Protein AF-A0A7W1NFM3-F1 (afdb_monomer)

Sequence (147 aa):
MRLAPFSLPMSLPMILLLSSSLIAVEDPLALMPAIPRPQAAAAADPGAMDEIAPGIAIVPGKAVILNGKTRFDQGPADGLEVIACLDGGKLHESFMVLDTRNAAMINFACLSVLAVKEGQPTPRETSGIPARGVPLRVVVQWRSGDT

Radius of gyration: 30.05 Å; Cα contacts (8 Å, |Δi|>4): 155; chains: 1; bounding box: 83×77×41 Å

Secondary structure (DSSP, 8-state):
-PPPPPP--------------------TTTTSPPPPPPPPPPPPP--S-EEEETTEEEETTTEEEE-EEE--SS--TT---EEEE-TTS-TTSEEEEES---HHHHHHHHHHHHTPPPPPPPTT---SSSPP-PPP-----------

Solvent-accessible surface area (backbone atoms only — not comparable to full-atom values): 10028 Å² total; per-residue (Å²): 136,90,83,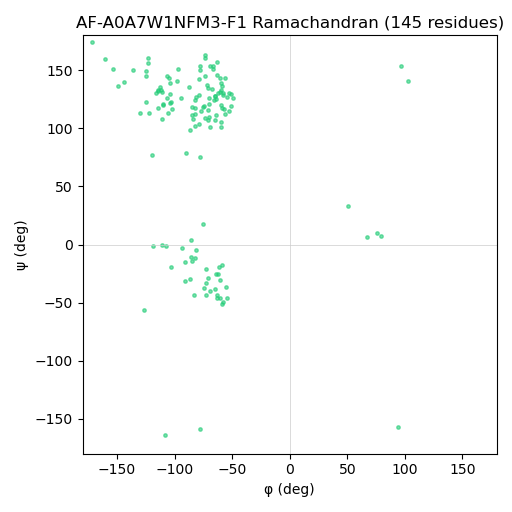78,86,87,85,79,87,86,81,78,84,83,82,82,82,79,82,74,78,77,74,80,74,74,58,70,73,76,73,49,77,83,74,79,76,85,77,87,68,80,41,73,84,82,68,78,70,48,76,80,47,77,45,35,31,36,21,87,72,73,41,71,46,74,41,60,44,79,66,67,97,70,80,58,96,89,55,81,81,32,72,64,29,43,51,92,49,65,69,92,49,24,44,22,38,28,66,32,71,58,59,68,58,54,50,51,46,48,35,67,29,69,72,48,77,85,66,67,56,45,92,88,45,84,66,63,88,75,52,52,52,75,89,75,92,78,86,86,70,61,74,84,80,85,125

Mean predicted aligned error: 14.08 Å

pLDDT: mean 73.48, std 15.64, range [37.06, 96.06]

Structure (mmCIF, N/CA/C/O backbone):
data_AF-A0A7W1NFM3-F1
#
_entry.id   AF-A0A7W1NFM3-F1
#
loop_
_atom_site.group_PDB
_atom_site.id
_atom_site.type_symbol
_atom_site.label_atom_id
_atom_site.label_alt_id
_atom_site.label_comp_id
_atom_site.label_asym_id
_atom_site.label_entity_id
_atom_site.label_seq_id
_atom_site.pdbx_PDB_ins_code
_atom_site.Cartn_x
_atom_site.Cartn_y
_atom_site.Cartn_z
_atom_site.occupancy
_atom_site.B_iso_or_equiv
_atom_site.auth_seq_id
_atom_site.auth_comp_id
_atom_site.auth_asym_id
_atom_site.auth_atom_id
_atom_site.pdbx_PDB_model_num
ATOM 1 N N . MET A 1 1 ? 67.063 62.532 -15.269 1.00 44.62 1 MET A N 1
ATOM 2 C CA . MET A 1 1 ? 66.128 63.535 -14.711 1.00 44.62 1 MET A CA 1
ATOM 3 C C . MET A 1 1 ? 65.313 62.831 -13.630 1.00 44.62 1 MET A C 1
ATOM 5 O O . MET A 1 1 ? 64.785 61.764 -13.908 1.00 44.62 1 MET A O 1
ATOM 9 N N . ARG A 1 2 ? 65.377 63.313 -12.380 1.00 45.16 2 ARG A N 1
ATOM 10 C CA . ARG A 1 2 ? 64.858 62.642 -11.168 1.00 45.16 2 ARG A CA 1
ATOM 11 C C . ARG A 1 2 ? 63.323 62.644 -11.142 1.00 45.16 2 ARG A C 1
ATOM 13 O O . ARG A 1 2 ? 62.737 63.701 -11.340 1.00 45.16 2 ARG A O 1
ATOM 20 N N . LEU A 1 3 ? 62.703 61.511 -10.808 1.00 46.06 3 LEU A N 1
ATOM 21 C CA . LEU A 1 3 ? 61.317 61.457 -10.331 1.00 46.06 3 LEU A CA 1
ATOM 22 C C . LEU A 1 3 ? 61.340 61.251 -8.812 1.00 46.06 3 LEU A C 1
ATOM 24 O O . LEU A 1 3 ? 61.973 60.321 -8.316 1.00 46.06 3 LEU A O 1
ATOM 28 N N . ALA A 1 4 ? 60.715 62.179 -8.090 1.00 51.00 4 ALA A N 1
ATOM 29 C CA . ALA A 1 4 ? 60.510 62.125 -6.646 1.00 51.00 4 ALA A CA 1
ATOM 30 C C . ALA A 1 4 ? 59.347 61.172 -6.295 1.00 51.00 4 ALA A C 1
ATOM 32 O O . ALA A 1 4 ? 58.441 61.008 -7.116 1.00 51.00 4 ALA A O 1
ATOM 33 N N . PRO A 1 5 ? 59.329 60.563 -5.095 1.00 58.75 5 PRO A N 1
ATOM 34 C CA . PRO A 1 5 ? 58.235 59.698 -4.675 1.00 58.75 5 PRO A CA 1
ATOM 35 C C . PRO A 1 5 ? 57.031 60.525 -4.205 1.00 58.75 5 PRO A C 1
ATOM 37 O O . PRO A 1 5 ? 57.152 61.403 -3.351 1.00 58.75 5 PRO A O 1
ATOM 40 N N . PHE A 1 6 ? 55.859 60.217 -4.759 1.00 55.22 6 PHE A N 1
ATOM 41 C CA . PHE A 1 6 ? 54.566 60.700 -4.282 1.00 55.22 6 PHE A CA 1
ATOM 42 C C . PHE A 1 6 ? 54.118 59.807 -3.115 1.00 55.22 6 PHE A C 1
ATOM 44 O O . PHE A 1 6 ? 53.936 58.604 -3.284 1.00 55.22 6 PHE A O 1
ATOM 51 N N . SER A 1 7 ? 53.968 60.395 -1.930 1.00 51.72 7 SER A N 1
ATOM 52 C CA . SER A 1 7 ? 53.370 59.770 -0.748 1.00 51.72 7 SER A CA 1
ATOM 53 C C . SER A 1 7 ? 51.961 60.333 -0.584 1.00 51.72 7 SER A C 1
ATOM 55 O O . SER A 1 7 ? 51.800 61.548 -0.480 1.00 51.72 7 SER A O 1
ATOM 57 N N . LEU A 1 8 ? 50.945 59.467 -0.585 1.00 58.62 8 LEU A N 1
ATOM 58 C CA . LEU A 1 8 ? 49.584 59.827 -0.188 1.00 58.62 8 LEU A CA 1
ATOM 59 C C . LEU A 1 8 ? 49.256 59.130 1.141 1.00 58.62 8 LEU A C 1
ATOM 61 O O . LEU A 1 8 ? 49.474 57.921 1.252 1.00 58.62 8 LEU A O 1
ATOM 65 N N . PRO A 1 9 ? 48.720 59.847 2.144 1.00 58.31 9 PRO A N 1
ATOM 66 C CA . PRO A 1 9 ? 48.283 59.236 3.390 1.00 58.31 9 PRO A CA 1
ATOM 67 C C . PRO A 1 9 ? 46.967 58.475 3.168 1.00 58.31 9 PRO A C 1
ATOM 69 O O . PRO A 1 9 ? 45.948 59.058 2.802 1.00 58.31 9 PRO A O 1
ATOM 72 N N . MET A 1 10 ? 46.982 57.160 3.403 1.00 50.44 10 MET A N 1
ATOM 73 C CA . MET A 1 10 ? 45.767 56.347 3.486 1.00 50.44 10 MET A CA 1
ATOM 74 C C . MET A 1 10 ? 45.010 56.690 4.776 1.00 50.44 10 MET A C 1
ATOM 76 O O . MET A 1 10 ? 45.423 56.314 5.870 1.00 50.44 10 MET A O 1
ATOM 80 N N . SER A 1 11 ? 43.886 57.393 4.643 1.00 53.78 11 SER A N 1
ATOM 81 C CA . SER A 1 11 ? 42.859 57.472 5.683 1.00 53.78 11 SER A CA 1
ATOM 82 C C . SER A 1 11 ? 41.975 56.226 5.570 1.00 53.78 11 SER A C 1
ATOM 84 O O . SER A 1 11 ? 41.293 56.035 4.565 1.00 53.78 11 SER A O 1
ATOM 86 N N . LEU A 1 12 ? 42.039 55.341 6.565 1.00 51.09 12 LEU A N 1
ATOM 87 C CA . LEU A 1 12 ? 41.161 54.174 6.663 1.00 51.09 12 LEU A CA 1
ATOM 88 C C . LEU A 1 12 ? 39.810 54.602 7.264 1.00 51.09 12 LEU A C 1
ATOM 90 O O . LEU A 1 12 ? 39.805 55.197 8.345 1.00 51.09 12 LEU A O 1
ATOM 94 N N . PRO A 1 13 ? 38.666 54.301 6.623 1.00 50.16 13 PRO A N 1
ATOM 95 C CA . PRO A 1 13 ? 37.365 54.569 7.216 1.00 50.16 13 PRO A CA 1
ATOM 96 C C . PRO A 1 13 ? 37.111 53.621 8.395 1.00 50.16 13 PRO A C 1
ATOM 98 O O . PRO A 1 13 ? 37.190 52.399 8.275 1.00 50.16 13 PRO A O 1
ATOM 101 N N . MET A 1 14 ? 36.788 54.208 9.545 1.00 50.16 14 MET A N 1
ATOM 102 C CA . MET A 1 14 ? 36.330 53.508 10.741 1.00 50.16 14 MET A CA 1
ATOM 103 C C . MET A 1 14 ? 34.890 53.029 10.514 1.00 50.16 14 MET A C 1
ATOM 105 O O . MET A 1 14 ? 33.966 53.839 10.454 1.00 50.16 14 MET A O 1
ATOM 109 N N . ILE A 1 15 ? 34.690 51.718 10.365 1.00 53.91 15 ILE A N 1
ATOM 110 C CA . ILE A 1 15 ? 33.355 51.112 10.277 1.00 53.91 15 ILE A CA 1
ATOM 111 C C . ILE A 1 15 ? 32.840 50.896 11.703 1.00 53.91 15 ILE A C 1
ATOM 113 O O . ILE A 1 15 ? 33.326 50.034 12.432 1.00 53.91 15 ILE A O 1
ATOM 117 N N . LEU A 1 16 ? 31.857 51.702 12.104 1.00 41.88 16 LEU A N 1
ATOM 118 C CA . LEU A 1 16 ? 31.127 51.548 13.358 1.00 41.88 16 LEU A CA 1
ATOM 119 C C . LEU A 1 16 ? 30.022 50.495 13.153 1.00 41.88 16 LEU A C 1
ATOM 121 O O . LEU A 1 16 ? 28.993 50.781 12.544 1.00 41.88 16 LEU A O 1
ATOM 125 N N . LEU A 1 17 ? 30.236 49.266 13.627 1.00 44.25 17 LEU A N 1
ATOM 126 C CA . LEU A 1 17 ? 29.199 48.230 13.653 1.00 44.25 17 LEU A CA 1
ATOM 127 C C . LEU A 1 17 ? 28.260 48.493 14.837 1.00 44.25 17 LEU A C 1
ATOM 129 O O . LEU A 1 17 ? 28.606 48.243 15.991 1.00 44.25 17 LEU A O 1
ATOM 133 N N . LEU A 1 18 ? 27.069 49.016 14.548 1.00 44.44 18 LEU A N 1
ATOM 134 C CA . LEU A 1 18 ? 25.973 49.088 15.510 1.00 44.44 18 LEU A CA 1
ATOM 135 C C . LEU A 1 18 ? 25.460 47.666 15.765 1.00 44.44 18 LEU A C 1
ATOM 137 O O . LEU A 1 18 ? 24.853 47.044 14.897 1.00 44.44 18 LEU A O 1
ATOM 141 N N . SER A 1 19 ? 25.727 47.150 16.964 1.00 44.62 19 SER A N 1
ATOM 142 C CA . SER A 1 19 ? 25.101 45.935 17.479 1.00 44.62 19 SER A CA 1
ATOM 143 C C . SER A 1 19 ? 23.626 46.234 17.749 1.00 44.62 19 SER A C 1
ATOM 145 O O . SER A 1 19 ? 23.287 46.891 18.734 1.00 44.62 19 SER A O 1
ATOM 147 N N . SER A 1 20 ? 22.743 45.808 16.848 1.00 52.91 20 SER A N 1
ATOM 148 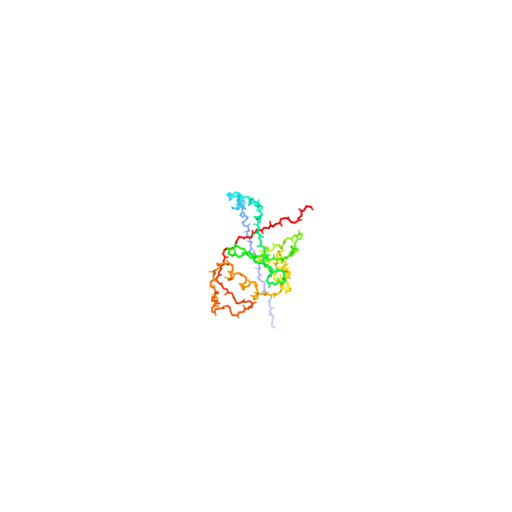C CA . SER A 1 20 ? 21.318 45.734 17.148 1.00 52.91 20 SER A CA 1
ATOM 149 C C . SER A 1 20 ? 21.107 44.583 18.123 1.00 52.91 20 SER A C 1
ATOM 151 O O . SER A 1 20 ? 21.359 43.426 17.789 1.00 52.91 20 SER A O 1
ATOM 153 N N . SER A 1 21 ? 20.652 44.903 19.332 1.00 54.00 21 SER A N 1
ATOM 154 C CA . SER A 1 21 ? 20.189 43.920 20.303 1.00 54.00 21 SER A CA 1
ATOM 155 C C . SER A 1 21 ? 19.139 43.040 19.629 1.00 54.00 21 SER A C 1
ATOM 157 O O . SER A 1 21 ? 18.080 43.525 19.231 1.00 54.00 21 SER A O 1
ATOM 159 N N . LEU A 1 22 ? 19.456 41.757 19.467 1.00 52.81 22 LEU A N 1
ATOM 160 C CA . LEU A 1 22 ? 18.520 40.746 19.003 1.00 52.81 22 LEU A CA 1
ATOM 161 C C . LEU A 1 22 ? 17.353 40.706 19.992 1.00 52.81 22 LEU A C 1
ATOM 163 O O . LEU A 1 22 ? 17.485 40.208 21.107 1.00 52.81 22 LEU A O 1
ATOM 167 N N . ILE A 1 23 ? 16.212 41.261 19.588 1.00 60.12 23 ILE A N 1
ATOM 168 C CA . ILE A 1 23 ? 14.931 40.912 20.191 1.00 60.12 23 ILE A CA 1
ATOM 169 C C . ILE A 1 23 ? 14.805 39.406 19.971 1.00 60.12 23 ILE A C 1
ATOM 171 O O . ILE A 1 23 ? 14.830 38.952 18.827 1.00 60.12 23 ILE A O 1
ATOM 175 N N . ALA A 1 24 ? 14.758 38.637 21.058 1.00 63.12 24 ALA A N 1
ATOM 176 C CA . ALA A 1 24 ? 14.463 37.217 20.991 1.00 63.12 24 ALA A CA 1
ATOM 177 C C . ALA A 1 24 ? 13.075 37.083 20.360 1.00 63.12 24 ALA A C 1
ATOM 179 O O . ALA A 1 24 ? 12.065 37.373 20.996 1.00 63.12 24 ALA A O 1
ATOM 180 N N . VAL A 1 25 ? 13.040 36.747 19.072 1.00 64.56 25 VAL A N 1
ATOM 181 C CA . VAL A 1 25 ? 11.807 36.395 18.380 1.00 64.56 25 VAL A CA 1
ATOM 182 C C . VAL A 1 25 ? 11.343 35.109 19.048 1.00 64.56 25 VAL A C 1
ATOM 184 O O . VAL A 1 25 ? 11.999 34.078 18.906 1.00 64.56 25 VAL A O 1
ATOM 187 N N . GLU A 1 26 ? 10.287 35.193 19.858 1.00 72.69 26 GLU A N 1
ATOM 188 C CA . GLU A 1 26 ? 9.613 34.004 20.377 1.00 72.69 26 GLU A CA 1
ATOM 189 C C . GLU A 1 26 ? 9.298 33.093 19.191 1.00 72.69 26 GLU A C 1
ATOM 191 O O . GLU A 1 26 ? 8.780 33.561 18.176 1.00 72.69 26 GLU A O 1
ATOM 196 N N . ASP A 1 27 ? 9.673 31.816 19.295 1.00 78.25 27 ASP A N 1
ATOM 197 C CA . ASP A 1 27 ? 9.453 30.839 18.234 1.00 78.25 27 ASP A CA 1
ATOM 198 C C . ASP A 1 27 ? 7.950 30.804 17.903 1.00 78.25 27 ASP A C 1
ATOM 200 O O . ASP A 1 27 ? 7.153 30.373 18.742 1.00 78.25 27 ASP A O 1
ATOM 204 N N . PRO A 1 28 ? 7.523 31.252 16.709 1.00 74.06 28 PRO A N 1
ATOM 205 C CA . PRO A 1 28 ? 6.110 31.284 16.354 1.00 74.06 28 PRO A CA 1
ATOM 206 C C . PRO A 1 28 ? 5.480 29.884 16.358 1.00 74.06 28 PRO A C 1
ATOM 208 O O . PRO A 1 28 ? 4.260 29.777 16.493 1.00 74.06 28 PRO A O 1
ATOM 211 N N . LEU A 1 29 ? 6.283 28.813 16.273 1.00 70.00 29 LEU A N 1
ATOM 212 C CA . LEU A 1 29 ? 5.809 27.436 16.426 1.00 70.00 29 LEU A CA 1
ATOM 213 C C . LEU A 1 29 ? 5.411 27.112 17.873 1.00 70.00 29 LEU A C 1
ATOM 215 O O . LEU A 1 29 ? 4.508 26.303 18.080 1.00 70.00 29 LEU A O 1
ATOM 219 N N . ALA A 1 30 ? 6.016 27.762 18.872 1.00 78.31 30 ALA A N 1
ATOM 220 C CA . ALA A 1 30 ? 5.673 27.579 20.284 1.00 78.31 30 ALA A CA 1
ATOM 221 C C . ALA A 1 30 ? 4.319 28.212 20.659 1.00 78.31 30 ALA A C 1
ATOM 223 O O . ALA A 1 30 ? 3.701 27.811 21.644 1.00 78.31 30 ALA A O 1
ATOM 224 N N . LEU A 1 31 ? 3.844 29.178 19.863 1.00 82.00 31 LEU A N 1
ATOM 225 C CA . LEU A 1 31 ? 2.534 29.819 20.025 1.00 82.00 31 LEU A CA 1
ATOM 226 C C . LEU A 1 31 ? 1.403 29.039 19.340 1.00 82.00 31 LEU A C 1
ATOM 228 O O . LEU A 1 31 ? 0.226 29.351 19.539 1.00 82.00 31 LEU A O 1
ATOM 232 N N . MET A 1 32 ? 1.734 28.037 18.522 1.00 80.38 32 MET A N 1
ATOM 233 C CA . MET A 1 32 ? 0.725 27.205 17.880 1.00 80.38 32 MET A CA 1
ATOM 234 C C . MET A 1 32 ? 0.070 26.280 18.916 1.00 80.38 32 MET A C 1
ATOM 236 O O . MET A 1 32 ? 0.763 25.681 19.741 1.00 80.38 32 MET A O 1
ATOM 240 N N . PRO A 1 33 ? -1.265 26.114 18.884 1.00 85.44 33 PRO A N 1
ATOM 241 C CA . PRO A 1 33 ? -1.927 25.150 19.749 1.00 85.44 33 PRO A CA 1
ATOM 242 C C . PRO A 1 33 ? -1.371 23.751 19.476 1.00 85.44 33 PRO A C 1
ATOM 244 O O . PRO A 1 33 ? -1.212 23.349 18.321 1.00 85.44 33 PRO A O 1
ATOM 247 N N . ALA A 1 34 ? -1.096 22.997 20.541 1.00 82.56 34 ALA A N 1
ATOM 248 C CA . ALA A 1 34 ? -0.655 21.616 20.416 1.00 82.56 34 ALA A CA 1
ATOM 249 C C . ALA A 1 34 ? -1.701 20.817 19.625 1.00 82.56 34 ALA A C 1
ATOM 251 O O . ALA A 1 34 ? -2.846 20.670 20.059 1.00 82.56 34 ALA A O 1
ATOM 252 N N . ILE A 1 35 ? -1.310 20.304 18.458 1.00 77.19 35 ILE A N 1
ATOM 253 C CA . ILE A 1 35 ? -2.171 19.428 17.666 1.00 77.19 35 ILE A CA 1
ATOM 254 C C . ILE A 1 35 ? -2.362 18.139 18.478 1.00 77.19 35 ILE A C 1
ATOM 256 O O . ILE A 1 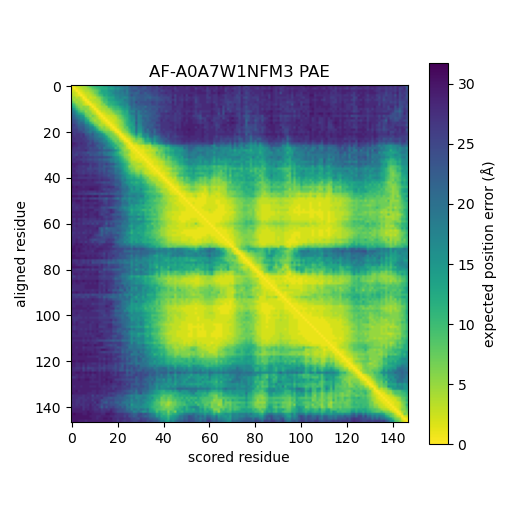35 ? -1.362 17.517 18.858 1.00 77.19 35 ILE A O 1
ATOM 260 N N . PRO A 1 36 ? -3.609 17.721 18.774 1.00 80.50 36 PRO A N 1
ATOM 261 C CA . PRO A 1 36 ? -3.855 16.470 19.474 1.00 80.50 36 PRO A CA 1
ATOM 262 C C . PRO A 1 36 ? -3.150 15.321 18.757 1.00 80.50 36 PRO A C 1
ATOM 264 O O . PRO A 1 36 ? -3.278 15.170 17.540 1.00 80.50 36 PRO A O 1
ATOM 267 N N . ARG A 1 37 ? -2.401 14.504 19.505 1.00 71.31 37 ARG A N 1
ATOM 268 C CA . ARG A 1 37 ? -1.763 13.321 18.924 1.00 71.31 37 ARG A CA 1
ATOM 269 C C . ARG A 1 37 ? -2.853 12.401 18.361 1.00 71.31 37 ARG A C 1
ATOM 271 O O . ARG A 1 37 ? -3.810 12.119 19.088 1.00 71.31 37 ARG A O 1
ATOM 278 N N . PRO A 1 38 ? -2.723 11.915 17.115 1.00 67.50 38 PRO A N 1
ATOM 279 C CA . PRO A 1 38 ? -3.637 10.917 16.582 1.00 67.50 38 PRO A CA 1
ATOM 280 C C . PRO A 1 38 ? -3.695 9.708 17.520 1.00 67.50 38 PRO A C 1
ATOM 282 O O . PRO A 1 38 ? -2.658 9.150 17.881 1.00 67.50 38 PRO A O 1
ATOM 285 N N . GLN A 1 39 ? -4.898 9.311 17.934 1.00 71.62 39 GLN A N 1
ATOM 286 C CA . GLN A 1 39 ? -5.087 8.055 18.654 1.00 71.62 39 GLN A CA 1
ATOM 287 C C . GLN A 1 39 ? -5.159 6.921 17.635 1.00 71.62 39 GLN A C 1
ATOM 289 O O . GLN A 1 39 ? -5.973 6.962 16.711 1.00 71.62 39 GLN A O 1
ATOM 294 N N . ALA A 1 40 ? -4.294 5.919 17.790 1.00 66.75 40 ALA A N 1
ATOM 295 C CA . ALA A 1 40 ? -4.356 4.718 16.974 1.00 66.75 40 ALA A CA 1
ATOM 296 C C . ALA A 1 40 ? -5.676 3.984 17.254 1.00 66.75 40 ALA A C 1
ATOM 298 O O . ALA A 1 40 ? -5.990 3.673 18.402 1.00 66.75 40 ALA A O 1
ATOM 299 N N . ALA A 1 41 ? -6.444 3.709 16.203 1.00 70.31 41 ALA A N 1
ATOM 300 C CA . ALA A 1 41 ? -7.591 2.814 16.267 1.00 70.31 41 ALA A CA 1
ATOM 301 C C . ALA A 1 41 ? -7.167 1.435 15.755 1.00 70.31 41 ALA A C 1
ATOM 303 O O . ALA A 1 41 ? -6.416 1.339 14.782 1.00 70.31 41 ALA A O 1
ATOM 304 N N . ALA A 1 42 ? -7.655 0.373 16.396 1.00 71.31 42 ALA A N 1
ATOM 305 C CA . ALA A 1 42 ? -7.441 -0.981 15.903 1.00 71.31 42 ALA A CA 1
ATOM 306 C C . ALA A 1 42 ? -8.036 -1.129 14.494 1.00 71.31 42 ALA A C 1
ATOM 308 O O . ALA A 1 42 ? -9.135 -0.636 14.223 1.00 71.31 42 ALA A O 1
ATOM 309 N N . ALA A 1 43 ? -7.318 -1.817 13.604 1.00 72.69 43 ALA A N 1
ATOM 310 C CA . ALA A 1 43 ? -7.869 -2.195 12.311 1.00 72.69 43 ALA A CA 1
ATOM 311 C C . ALA A 1 43 ? -9.105 -3.078 12.510 1.00 72.69 43 ALA A C 1
ATOM 313 O O . ALA A 1 43 ? -9.076 -4.030 13.295 1.00 72.69 43 ALA A O 1
ATOM 314 N N . ALA A 1 44 ? -10.185 -2.766 11.794 1.00 78.56 44 ALA A N 1
ATOM 315 C CA . ALA A 1 44 ? -11.360 -3.624 11.789 1.00 78.56 44 ALA A CA 1
ATOM 316 C C . ALA A 1 44 ? -11.020 -4.955 11.107 1.00 78.56 44 ALA A C 1
ATOM 318 O O . ALA A 1 44 ? -10.184 -4.993 10.203 1.00 78.56 44 ALA A O 1
ATOM 319 N N . ASP A 1 45 ? -11.693 -6.039 11.502 1.00 81.62 45 ASP A N 1
ATOM 320 C CA . ASP A 1 45 ? -11.558 -7.304 10.783 1.00 81.62 45 ASP A CA 1
ATOM 321 C C . ASP A 1 45 ? -11.993 -7.102 9.316 1.00 81.62 45 ASP A C 1
ATOM 323 O O . ASP A 1 45 ? -13.137 -6.679 9.055 1.00 81.62 45 ASP A O 1
ATOM 327 N N . PRO A 1 46 ? -11.098 -7.348 8.339 1.00 80.88 46 PRO A N 1
ATOM 328 C CA . PRO A 1 46 ? -11.449 -7.238 6.934 1.00 80.88 46 PRO A CA 1
ATOM 329 C C . PRO A 1 46 ? -12.584 -8.203 6.563 1.00 80.88 46 PRO A C 1
ATOM 331 O O . PRO A 1 46 ? -13.449 -7.809 5.780 1.00 80.88 46 PRO A O 1
ATOM 334 N N . GLY A 1 47 ? -12.700 -9.364 7.213 1.00 87.19 47 GLY A N 1
ATOM 335 C CA . GLY A 1 47 ? -13.661 -10.415 6.864 1.00 87.19 47 GLY A CA 1
ATOM 336 C C . GLY A 1 47 ? -13.052 -11.461 5.925 1.00 87.19 47 GLY A C 1
ATOM 337 O O . GLY A 1 47 ? -11.837 -11.638 5.902 1.00 87.19 47 GLY A O 1
ATOM 338 N N . ALA A 1 48 ? -13.891 -12.174 5.165 1.00 91.81 48 ALA A N 1
ATOM 339 C CA . ALA A 1 48 ? -13.426 -13.186 4.213 1.00 91.81 48 ALA A CA 1
ATOM 340 C C . ALA A 1 48 ? -12.608 -12.540 3.084 1.00 91.81 48 ALA A C 1
ATOM 342 O O . ALA A 1 48 ? -13.059 -11.582 2.456 1.00 91.81 48 ALA A O 1
ATOM 343 N N . MET A 1 49 ? -11.404 -13.064 2.865 1.00 94.19 49 MET A N 1
ATOM 344 C CA . MET A 1 49 ? -10.425 -12.538 1.918 1.00 94.19 49 MET A CA 1
ATOM 345 C C . MET A 1 49 ? -10.240 -13.515 0.759 1.00 94.19 49 MET A C 1
ATOM 347 O O . MET A 1 49 ? -10.006 -14.699 0.996 1.00 94.19 49 MET A O 1
ATOM 351 N N . ASP A 1 50 ? -10.265 -12.991 -0.465 1.00 95.00 50 ASP A N 1
ATOM 352 C CA . ASP A 1 50 ? -9.933 -13.728 -1.683 1.00 95.00 50 ASP A CA 1
ATOM 353 C C . ASP A 1 50 ? -8.554 -13.277 -2.180 1.00 95.00 50 ASP A C 1
ATOM 355 O O . ASP A 1 50 ? -8.374 -12.122 -2.579 1.00 95.00 50 ASP A O 1
ATOM 359 N N . GLU A 1 51 ? -7.559 -14.165 -2.135 1.00 96.06 51 GLU A N 1
ATOM 360 C CA . GLU A 1 51 ? -6.231 -13.877 -2.686 1.00 96.06 51 GLU A CA 1
ATOM 361 C C . GLU A 1 51 ? -6.279 -13.953 -4.217 1.00 96.06 51 GLU A C 1
ATOM 363 O O . GLU A 1 51 ? -6.581 -14.995 -4.798 1.00 96.06 51 GLU A O 1
ATOM 368 N N . ILE A 1 52 ? -5.986 -12.832 -4.877 1.00 96.00 52 ILE A N 1
ATOM 369 C CA . ILE A 1 52 ? -6.041 -12.707 -6.345 1.00 96.00 52 ILE A CA 1
ATOM 370 C C . ILE A 1 52 ? -4.650 -12.747 -6.983 1.00 96.00 52 ILE A C 1
ATOM 372 O O . ILE A 1 52 ? -4.514 -13.007 -8.178 1.00 96.00 52 ILE A O 1
ATOM 376 N N . ALA A 1 53 ? -3.611 -12.480 -6.194 1.00 95.19 53 ALA A N 1
ATOM 377 C CA . ALA A 1 53 ? -2.210 -12.628 -6.558 1.00 95.19 53 ALA A CA 1
ATOM 378 C C . ALA A 1 53 ? -1.367 -12.709 -5.273 1.00 95.19 53 ALA A C 1
ATOM 380 O O . ALA A 1 53 ? -1.820 -12.216 -4.242 1.00 95.19 53 ALA A O 1
ATOM 381 N N . PRO A 1 54 ? -0.131 -13.242 -5.322 1.00 94.81 54 PRO A N 1
ATOM 382 C CA . PRO A 1 54 ? 0.742 -13.285 -4.153 1.00 94.81 54 PRO A CA 1
ATOM 383 C C . PRO A 1 54 ? 0.869 -11.917 -3.473 1.00 94.81 54 PRO A C 1
ATOM 385 O O . PRO A 1 54 ? 1.300 -10.939 -4.097 1.00 94.81 54 PRO A O 1
ATOM 388 N N . GLY A 1 55 ? 0.459 -11.858 -2.206 1.00 92.94 55 GLY A N 1
ATOM 389 C CA . GLY A 1 55 ? 0.509 -10.643 -1.388 1.00 92.94 55 GLY A CA 1
ATOM 390 C C . GLY A 1 55 ? -0.574 -9.601 -1.696 1.00 92.94 55 GLY A C 1
ATOM 391 O O . GLY A 1 55 ? -0.500 -8.484 -1.179 1.00 92.94 55 GLY A O 1
ATOM 392 N N . ILE A 1 56 ? -1.570 -9.946 -2.519 1.00 95.00 56 ILE A N 1
ATOM 393 C CA . ILE A 1 56 ? -2.716 -9.100 -2.866 1.00 95.00 56 ILE A CA 1
ATOM 394 C C . ILE A 1 56 ? -4.002 -9.908 -2.674 1.00 95.00 56 ILE A C 1
ATOM 396 O O . ILE A 1 56 ? -4.295 -10.835 -3.434 1.00 95.00 56 ILE A O 1
ATOM 400 N N . ALA A 1 57 ? -4.810 -9.503 -1.702 1.00 95.69 57 ALA A N 1
ATOM 401 C CA . ALA A 1 57 ? -6.140 -10.054 -1.488 1.00 95.69 57 ALA A CA 1
ATOM 402 C C . ALA A 1 57 ? -7.209 -8.961 -1.533 1.00 95.69 57 ALA A C 1
ATOM 404 O O . ALA A 1 57 ? -6.925 -7.769 -1.378 1.00 95.69 57 ALA A O 1
ATOM 405 N N . ILE A 1 58 ? -8.454 -9.367 -1.748 1.00 95.12 58 ILE A N 1
ATOM 406 C CA . ILE A 1 58 ? -9.608 -8.471 -1.738 1.00 95.12 58 ILE A CA 1
ATOM 407 C C . ILE A 1 58 ? -10.659 -8.956 -0.750 1.00 95.12 58 ILE A C 1
ATOM 409 O O . ILE A 1 58 ? -10.841 -10.152 -0.540 1.00 95.12 58 ILE A O 1
ATOM 413 N N . VAL A 1 59 ? -11.384 -8.000 -0.181 1.00 93.25 59 VAL A N 1
ATOM 414 C CA . VAL A 1 59 ? -12.695 -8.222 0.419 1.00 93.25 59 VAL A CA 1
ATOM 415 C C . VAL A 1 59 ? -13.708 -7.520 -0.483 1.00 93.25 59 VAL A C 1
ATOM 417 O O . VAL A 1 59 ? -13.720 -6.280 -0.509 1.00 93.25 59 VAL A O 1
ATOM 420 N N . PRO A 1 60 ? -14.531 -8.265 -1.246 1.00 90.50 60 PRO A N 1
ATOM 421 C CA . PRO A 1 60 ? -15.430 -7.692 -2.242 1.00 90.50 60 PRO A CA 1
ATOM 422 C C . PRO A 1 60 ? -16.270 -6.529 -1.700 1.00 90.50 60 PRO A C 1
ATOM 424 O O . PRO A 1 60 ? -16.934 -6.645 -0.671 1.00 90.50 60 PRO A O 1
ATOM 427 N N . GLY A 1 61 ? -16.209 -5.385 -2.390 1.00 88.31 61 GLY A N 1
ATOM 428 C CA . GLY A 1 61 ? -16.948 -4.165 -2.040 1.00 88.31 61 GLY A CA 1
ATOM 429 C C 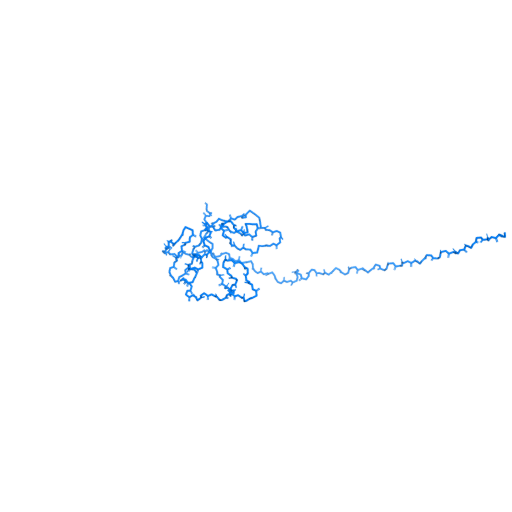. GLY A 1 61 ? -16.520 -3.472 -0.739 1.00 88.31 61 GLY A C 1
ATOM 430 O O . GLY A 1 61 ? -17.194 -2.533 -0.318 1.00 88.31 61 GLY A O 1
ATOM 431 N N . LYS A 1 62 ? -15.437 -3.919 -0.086 1.00 88.56 62 LYS A N 1
ATOM 432 C CA . LYS A 1 62 ? -15.013 -3.398 1.222 1.00 88.56 62 LYS A CA 1
ATOM 433 C C . LYS A 1 62 ? -13.558 -2.940 1.256 1.00 88.56 62 LYS A C 1
ATOM 435 O O . LYS A 1 62 ? -13.308 -1.804 1.652 1.00 88.56 62 LYS A O 1
ATOM 440 N N . ALA A 1 63 ? -12.600 -3.802 0.908 1.00 89.56 63 ALA A N 1
ATOM 441 C CA . ALA A 1 63 ? -11.182 -3.504 1.122 1.00 89.56 63 ALA A CA 1
ATOM 442 C C . ALA A 1 63 ? -10.243 -4.223 0.146 1.00 89.56 63 ALA A C 1
ATOM 444 O O . ALA A 1 63 ? -10.522 -5.328 -0.312 1.00 89.56 63 ALA A O 1
ATOM 4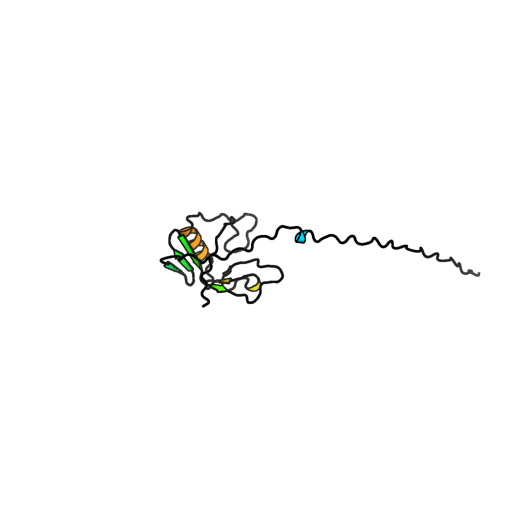45 N N . VAL A 1 64 ? -9.102 -3.590 -0.127 1.00 90.56 64 VAL A N 1
ATOM 446 C CA . VAL A 1 64 ? -7.936 -4.225 -0.750 1.00 90.56 64 VAL A CA 1
ATOM 447 C C . VAL A 1 64 ? -6.912 -4.466 0.350 1.00 90.56 64 VAL A C 1
ATOM 449 O O . VAL A 1 64 ? -6.606 -3.553 1.118 1.00 90.56 64 VAL A O 1
ATOM 452 N N . ILE A 1 65 ? -6.401 -5.689 0.431 1.00 91.81 65 ILE A N 1
ATOM 453 C CA . ILE A 1 65 ? -5.434 -6.121 1.435 1.00 91.81 65 ILE A CA 1
ATOM 454 C C . ILE A 1 65 ? -4.096 -6.336 0.737 1.00 91.81 65 ILE A C 1
ATOM 456 O O . ILE A 1 65 ? -3.987 -7.141 -0.187 1.00 91.81 65 ILE A O 1
ATOM 460 N N . LEU A 1 66 ? -3.086 -5.586 1.173 1.00 92.06 66 LEU A N 1
ATOM 461 C CA . LEU A 1 66 ? -1.731 -5.654 0.639 1.00 92.06 66 LEU A CA 1
ATOM 462 C C . LEU A 1 66 ? -0.807 -6.173 1.735 1.00 92.06 66 LEU A C 1
ATOM 464 O O . LEU A 1 66 ? -0.654 -5.523 2.771 1.00 92.06 66 LEU A O 1
ATOM 468 N N . ASN A 1 67 ? -0.199 -7.332 1.502 1.00 91.31 67 ASN A N 1
ATOM 469 C CA . ASN A 1 67 ? 0.802 -7.869 2.412 1.00 91.31 67 ASN A CA 1
ATOM 470 C C . ASN A 1 67 ? 2.134 -7.167 2.173 1.00 91.31 67 ASN A C 1
ATOM 472 O O . ASN A 1 67 ? 2.513 -6.858 1.039 1.00 91.31 67 ASN A O 1
ATOM 476 N N . GLY A 1 68 ? 2.849 -6.920 3.256 1.00 89.81 68 GLY A N 1
ATOM 477 C CA . GLY A 1 68 ? 4.143 -6.282 3.202 1.00 89.81 68 GLY A CA 1
ATOM 478 C C . GLY A 1 68 ? 4.823 -6.300 4.552 1.00 89.81 68 GLY A C 1
ATOM 479 O O . GLY A 1 68 ? 4.253 -6.693 5.572 1.00 89.81 68 GLY A O 1
ATOM 480 N N . LYS A 1 69 ? 6.065 -5.842 4.541 1.00 87.62 69 LYS A N 1
ATOM 481 C CA . LYS A 1 69 ? 6.918 -5.764 5.719 1.00 87.62 69 LYS A CA 1
ATOM 482 C C . LYS A 1 69 ? 7.228 -4.309 5.996 1.00 87.62 69 LYS A C 1
ATOM 484 O O . LYS A 1 69 ? 7.625 -3.566 5.092 1.00 87.62 69 LYS A O 1
ATOM 489 N N . THR A 1 70 ? 7.036 -3.904 7.243 1.00 84.94 70 THR A N 1
ATOM 490 C CA . THR A 1 70 ? 7.542 -2.626 7.737 1.00 84.94 70 THR A CA 1
ATOM 491 C C . THR A 1 70 ? 9.063 -2.608 7.605 1.00 84.94 70 THR A C 1
ATOM 493 O O . THR A 1 70 ? 9.726 -3.641 7.723 1.00 84.94 70 THR A O 1
ATOM 496 N N . ARG A 1 71 ? 9.619 -1.443 7.272 1.00 77.06 71 ARG A N 1
ATOM 497 C CA . ARG A 1 71 ? 11.045 -1.304 6.949 1.00 77.06 71 ARG A CA 1
ATOM 498 C C . ARG A 1 71 ? 11.838 -0.384 7.864 1.00 77.06 71 ARG A C 1
ATOM 500 O O . ARG A 1 71 ? 13.045 -0.294 7.673 1.00 77.06 71 ARG A O 1
ATOM 507 N N . PHE A 1 72 ? 11.218 0.248 8.856 1.00 67.31 72 PHE A N 1
ATOM 508 C CA . PHE A 1 72 ? 11.929 1.185 9.723 1.00 67.31 72 PHE A CA 1
ATOM 509 C C . PHE A 1 72 ? 12.045 0.735 11.175 1.00 67.31 72 PHE A C 1
ATOM 511 O O . PHE A 1 72 ? 11.039 0.431 11.807 1.00 67.31 72 PHE A O 1
ATOM 518 N N . ASP A 1 73 ? 13.272 0.865 11.693 1.00 55.62 73 ASP A N 1
ATOM 519 C CA . ASP A 1 73 ? 13.564 1.130 13.107 1.00 55.62 73 ASP A CA 1
ATOM 520 C C . ASP A 1 73 ? 13.555 2.655 13.411 1.00 55.62 73 ASP A C 1
ATOM 522 O O . ASP A 1 73 ? 13.196 3.054 14.518 1.00 55.62 73 ASP A O 1
ATOM 526 N N . GLN A 1 74 ? 13.904 3.531 12.442 1.00 50.16 74 GLN A N 1
ATOM 527 C CA . GLN A 1 74 ? 13.827 5.012 12.518 1.00 50.16 74 GLN A CA 1
ATOM 528 C C . GLN A 1 74 ? 13.559 5.646 11.137 1.00 50.16 74 GLN A C 1
ATOM 530 O O . GLN A 1 74 ? 14.189 5.250 10.165 1.00 50.16 74 GLN A O 1
ATOM 535 N N . GLY A 1 75 ? 12.656 6.632 11.044 1.00 57.53 75 GLY A N 1
ATOM 536 C CA . GLY A 1 75 ? 12.296 7.296 9.777 1.00 57.53 75 GLY A CA 1
ATOM 537 C C . GLY A 1 75 ? 13.358 8.273 9.229 1.00 57.53 75 GLY A C 1
ATOM 538 O O . GLY A 1 75 ? 14.241 8.690 9.979 1.00 57.53 75 GLY A O 1
ATOM 539 N N . PRO A 1 76 ? 13.280 8.657 7.937 1.00 64.50 76 PRO A N 1
ATOM 540 C CA . PRO A 1 76 ? 14.224 9.583 7.298 1.00 64.50 76 PRO A CA 1
ATOM 541 C C . PRO A 1 76 ? 14.172 10.983 7.933 1.00 64.50 76 PRO A C 1
ATOM 543 O O . PRO A 1 76 ? 13.107 11.445 8.349 1.00 64.50 76 PRO A O 1
ATOM 546 N N . ALA A 1 77 ? 15.321 11.665 7.997 1.00 66.06 77 ALA A N 1
ATOM 547 C CA . ALA A 1 77 ? 15.465 12.986 8.632 1.00 66.06 77 ALA A CA 1
ATOM 548 C C . ALA A 1 77 ? 14.640 14.085 7.933 1.00 66.06 77 ALA A C 1
ATOM 550 O O . ALA A 1 77 ? 14.256 15.086 8.531 1.00 66.06 77 ALA A O 1
ATOM 551 N N . ASP A 1 78 ? 14.372 13.856 6.661 1.00 68.44 78 ASP A N 1
ATOM 552 C CA . ASP A 1 78 ? 13.700 14.681 5.673 1.00 68.44 78 ASP A CA 1
ATOM 553 C C . ASP A 1 78 ? 12.192 14.372 5.570 1.00 68.44 78 ASP A C 1
ATOM 555 O O . ASP A 1 78 ? 11.448 15.095 4.910 1.00 68.44 78 ASP A O 1
ATOM 559 N N . GLY A 1 79 ? 11.714 13.373 6.321 1.00 60.97 79 GLY A N 1
ATOM 560 C CA . GLY A 1 79 ? 10.304 13.008 6.410 1.00 60.97 79 GLY A CA 1
ATOM 561 C C . GLY A 1 79 ? 9.912 11.852 5.491 1.00 60.97 79 GLY A C 1
ATOM 562 O O . GLY A 1 79 ? 10.546 11.558 4.483 1.00 60.97 79 GLY A O 1
ATOM 563 N N . LEU A 1 80 ? 8.862 11.130 5.887 1.00 62.72 80 LEU A N 1
ATOM 564 C CA . LEU A 1 80 ? 8.363 9.985 5.135 1.00 62.72 80 LEU A CA 1
ATOM 565 C C . LEU A 1 80 ? 7.553 10.457 3.922 1.00 62.72 80 LEU A C 1
ATOM 567 O O . LEU A 1 80 ? 6.466 11.011 4.088 1.00 62.72 80 LEU A O 1
ATOM 571 N N . GLU A 1 81 ? 8.039 10.175 2.715 1.00 62.59 81 GLU A N 1
ATOM 572 C CA . GLU A 1 81 ? 7.336 10.530 1.476 1.00 62.59 81 GLU A CA 1
ATOM 573 C C . GLU A 1 81 ? 6.407 9.415 0.974 1.00 62.59 81 GLU A C 1
ATOM 575 O O . GLU A 1 81 ? 5.365 9.689 0.373 1.00 62.59 81 GLU A O 1
ATOM 580 N N . VAL A 1 82 ? 6.755 8.146 1.229 1.00 71.75 82 VAL A N 1
ATOM 581 C CA . VAL A 1 82 ? 6.031 6.984 0.699 1.00 71.75 82 VAL A CA 1
ATOM 582 C C . VAL A 1 82 ? 5.588 6.056 1.832 1.00 71.75 82 VAL A C 1
ATOM 584 O O . VAL A 1 82 ? 6.390 5.530 2.596 1.00 71.75 82 VAL A O 1
ATOM 587 N N . ILE A 1 83 ? 4.284 5.785 1.934 1.00 78.25 83 ILE A N 1
ATOM 588 C CA . ILE A 1 83 ? 3.758 4.860 2.956 1.00 78.25 83 ILE A CA 1
ATOM 589 C C . ILE A 1 83 ? 4.105 3.405 2.609 1.00 78.25 83 ILE A C 1
ATOM 591 O O . ILE A 1 83 ? 4.531 2.643 3.471 1.00 78.25 83 ILE A O 1
ATOM 595 N N . ALA A 1 84 ? 3.954 3.016 1.345 1.00 84.81 84 ALA A N 1
ATOM 596 C CA . ALA A 1 84 ? 4.273 1.674 0.877 1.00 84.81 84 ALA A CA 1
ATOM 597 C C . ALA A 1 84 ? 4.854 1.722 -0.538 1.00 84.81 84 ALA A C 1
ATOM 599 O O . ALA A 1 84 ? 4.363 2.474 -1.381 1.00 84.81 84 ALA A O 1
ATOM 600 N N . CYS A 1 85 ? 5.871 0.908 -0.812 1.00 89.25 85 CYS A N 1
ATOM 601 C CA . CYS A 1 85 ? 6.378 0.699 -2.163 1.00 89.25 85 CYS A CA 1
ATOM 602 C C . CYS A 1 85 ? 6.350 -0.787 -2.544 1.00 89.25 85 CYS A C 1
ATOM 604 O O . CYS A 1 85 ? 6.349 -1.665 -1.684 1.00 89.25 85 CYS A O 1
ATOM 606 N N . LEU A 1 86 ? 6.301 -1.064 -3.847 1.00 90.00 86 LEU A N 1
ATOM 607 C CA . LEU A 1 86 ? 6.425 -2.422 -4.379 1.00 90.00 86 LEU A CA 1
ATOM 608 C C . LEU A 1 86 ? 7.803 -3.007 -4.057 1.00 90.00 86 LEU A C 1
ATOM 610 O O . LEU A 1 86 ? 8.776 -2.264 -3.901 1.00 90.00 86 LEU A O 1
ATOM 614 N N . ASP A 1 87 ? 7.912 -4.333 -4.044 1.00 89.50 87 ASP A N 1
ATOM 615 C CA . ASP A 1 87 ? 9.220 -4.978 -3.969 1.00 89.50 87 ASP A CA 1
ATOM 616 C C . ASP A 1 87 ? 10.111 -4.546 -5.157 1.00 89.50 87 ASP A C 1
ATOM 618 O O . ASP A 1 87 ? 9.695 -4.533 -6.317 1.00 89.50 87 ASP A O 1
ATOM 622 N N . GLY A 1 88 ? 11.343 -4.130 -4.859 1.00 86.44 88 GLY A N 1
ATOM 623 C CA . GLY A 1 88 ? 12.255 -3.491 -5.816 1.00 86.44 88 GLY A CA 1
ATOM 624 C C . GLY A 1 88 ? 11.988 -2.003 -6.097 1.00 86.44 88 GLY A C 1
ATOM 625 O O . GLY A 1 88 ? 12.621 -1.440 -6.988 1.00 86.44 88 GLY A O 1
ATOM 626 N N . GLY A 1 89 ? 11.070 -1.363 -5.365 1.00 85.31 89 GLY A N 1
ATOM 627 C CA . GLY A 1 89 ? 10.784 0.071 -5.456 1.00 85.31 89 GLY A CA 1
ATOM 628 C C . GLY A 1 89 ? 11.806 0.968 -4.743 1.00 85.31 89 GLY A C 1
ATOM 629 O O . GLY A 1 89 ? 12.945 0.587 -4.476 1.00 85.31 89 GLY A O 1
ATOM 630 N N . LYS A 1 90 ? 11.395 2.197 -4.408 1.00 80.38 90 LYS A N 1
ATOM 631 C CA . LYS A 1 90 ? 12.219 3.168 -3.670 1.00 80.38 90 LYS A CA 1
ATOM 632 C C . LYS A 1 90 ? 12.264 2.869 -2.166 1.00 80.38 90 LYS A C 1
ATOM 634 O O . LYS A 1 90 ? 11.639 3.546 -1.355 1.00 80.38 90 LYS A O 1
ATOM 639 N N . LEU A 1 91 ? 13.036 1.854 -1.794 1.00 80.31 91 LEU A N 1
ATOM 640 C CA . LEU A 1 91 ? 13.048 1.309 -0.429 1.00 80.31 91 LEU A CA 1
ATOM 641 C C . LEU A 1 91 ? 13.506 2.314 0.650 1.00 80.31 91 LEU A C 1
ATOM 643 O O . LEU A 1 91 ? 13.141 2.155 1.807 1.00 80.31 91 LEU A O 1
ATOM 647 N N . HIS A 1 92 ? 14.309 3.321 0.286 1.00 77.12 92 HIS A N 1
ATOM 648 C CA . H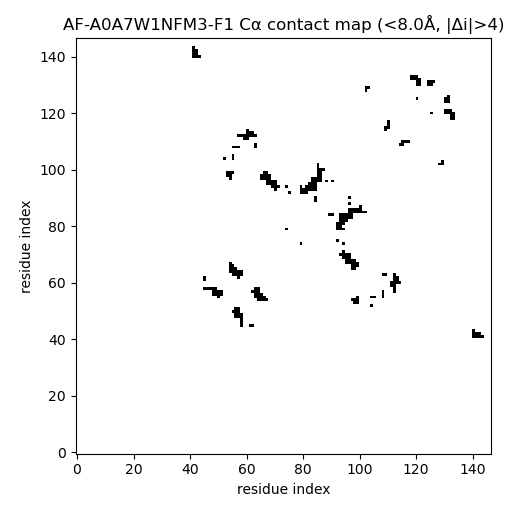IS A 1 92 ? 14.863 4.322 1.212 1.00 77.12 92 HIS A CA 1
ATOM 649 C C . HIS A 1 92 ? 13.893 5.468 1.541 1.00 77.12 92 HIS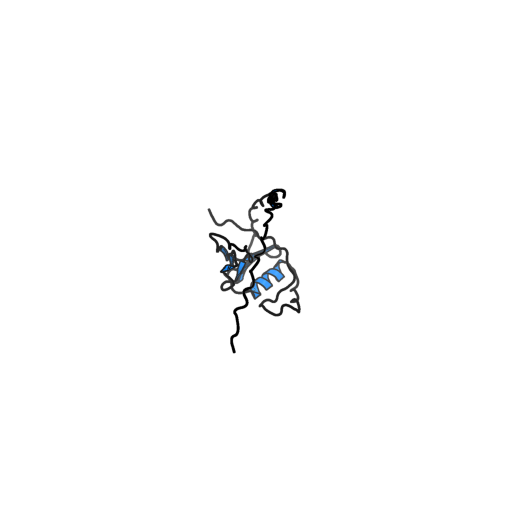 A C 1
ATOM 651 O O . HIS A 1 92 ? 14.137 6.212 2.482 1.00 77.12 92 HIS A O 1
ATOM 657 N N . GLU A 1 93 ? 12.788 5.587 0.802 1.00 75.69 93 GLU A N 1
ATOM 658 C CA . GLU A 1 93 ? 11.749 6.610 1.005 1.00 75.69 93 GLU A CA 1
ATOM 659 C C . GLU A 1 93 ? 10.434 5.996 1.530 1.00 75.69 93 GLU A C 1
ATOM 661 O O . GLU A 1 93 ? 9.450 6.708 1.727 1.00 75.69 93 GLU A O 1
ATOM 666 N N . SER A 1 94 ? 10.388 4.669 1.727 1.00 80.94 94 SER A N 1
ATOM 667 C CA . SER A 1 94 ? 9.151 3.923 1.981 1.00 80.94 94 SER A CA 1
ATOM 668 C C . SER A 1 94 ? 9.060 3.329 3.381 1.00 80.94 94 SER A C 1
ATOM 670 O O . SER A 1 94 ? 9.993 2.661 3.822 1.00 80.94 94 SER A O 1
ATOM 672 N N . PHE A 1 95 ? 7.903 3.457 4.034 1.00 82.19 95 PHE A N 1
ATOM 673 C CA . PHE A 1 95 ? 7.668 2.858 5.354 1.00 82.19 95 PHE A CA 1
ATOM 674 C C . PHE A 1 95 ? 7.452 1.343 5.304 1.00 82.19 95 PHE A C 1
ATOM 676 O O . PHE A 1 95 ? 7.929 0.606 6.169 1.00 82.19 95 PHE A O 1
ATOM 683 N N . MET A 1 96 ? 6.761 0.872 4.271 1.00 85.56 96 MET A N 1
ATOM 684 C CA . MET A 1 96 ? 6.488 -0.537 4.030 1.00 85.56 96 MET A CA 1
ATOM 685 C C . MET A 1 96 ? 6.972 -0.948 2.643 1.00 85.56 96 MET A C 1
ATOM 687 O O . MET A 1 96 ? 6.869 -0.190 1.677 1.00 85.56 96 MET A O 1
ATOM 691 N N . VAL A 1 97 ? 7.455 -2.181 2.541 1.00 90.44 97 VAL A N 1
ATOM 692 C CA . VAL A 1 97 ? 7.710 -2.839 1.259 1.00 90.44 97 VAL A CA 1
ATOM 693 C C . VAL A 1 97 ? 6.697 -3.954 1.094 1.00 90.44 97 VAL A C 1
ATOM 695 O O . VAL A 1 97 ? 6.607 -4.838 1.943 1.00 90.44 97 VAL A O 1
ATOM 698 N N . LEU A 1 98 ? 5.911 -3.873 0.027 1.00 92.12 98 LEU A N 1
ATOM 699 C CA . LEU A 1 98 ? 4.882 -4.851 -0.294 1.00 92.12 98 LEU A CA 1
ATOM 700 C C . LEU A 1 98 ? 5.520 -6.141 -0.810 1.00 92.12 98 LEU A C 1
ATOM 702 O O . LEU A 1 98 ? 6.493 -6.094 -1.561 1.00 92.12 98 LEU A O 1
ATOM 706 N N . ASP A 1 99 ? 4.921 -7.285 -0.491 1.00 94.00 99 ASP A N 1
ATOM 707 C CA . ASP A 1 99 ? 5.386 -8.616 -0.918 1.00 94.00 99 ASP A CA 1
ATOM 708 C C . ASP A 1 99 ? 5.075 -8.912 -2.405 1.00 94.00 99 ASP A C 1
ATOM 710 O O . ASP A 1 99 ? 5.094 -10.056 -2.858 1.00 94.00 99 ASP A O 1
ATOM 714 N N . THR A 1 100 ? 4.782 -7.877 -3.194 1.00 93.38 100 THR A N 1
ATOM 715 C CA . THR A 1 100 ? 4.413 -7.971 -4.605 1.00 93.38 100 THR A CA 1
ATOM 716 C C . THR A 1 100 ? 5.129 -6.916 -5.441 1.00 93.38 100 THR A C 1
ATOM 718 O O . THR A 1 100 ? 5.415 -5.806 -4.988 1.00 93.38 100 THR A O 1
ATOM 721 N N . ARG A 1 101 ? 5.379 -7.260 -6.708 1.00 93.19 101 ARG A N 1
ATOM 722 C CA . ARG A 1 101 ? 5.867 -6.344 -7.758 1.00 93.19 101 ARG A CA 1
ATOM 723 C C . ARG A 1 101 ? 4.789 -6.000 -8.782 1.00 93.19 101 ARG A C 1
ATOM 725 O O . ARG A 1 101 ? 5.041 -5.264 -9.733 1.00 93.19 101 ARG A O 1
ATOM 732 N N . ASN A 1 102 ? 3.594 -6.571 -8.635 1.00 92.00 102 ASN A N 1
ATOM 733 C CA . ASN A 1 102 ? 2.570 -6.527 -9.667 1.00 92.00 102 ASN A CA 1
ATOM 734 C C . ASN A 1 102 ? 1.669 -5.296 -9.506 1.00 92.00 102 ASN A C 1
ATOM 736 O O . ASN A 1 102 ? 0.542 -5.380 -9.018 1.00 92.00 102 ASN A O 1
ATOM 740 N N . ALA A 1 103 ? 2.175 -4.143 -9.949 1.00 88.38 103 ALA A N 1
ATOM 741 C CA . ALA A 1 103 ? 1.447 -2.874 -9.916 1.00 88.38 103 ALA A CA 1
ATOM 742 C C . ALA A 1 103 ? 0.086 -2.948 -10.633 1.00 88.38 103 ALA A C 1
ATOM 744 O O . ALA A 1 103 ? -0.892 -2.356 -10.179 1.00 88.38 103 ALA A O 1
ATOM 745 N N . ALA A 1 104 ? 0.013 -3.705 -11.733 1.00 88.56 104 ALA A N 1
ATOM 746 C CA . ALA A 1 104 ? -1.214 -3.878 -12.501 1.00 88.56 104 ALA A CA 1
ATOM 747 C C . ALA A 1 104 ? -2.300 -4.599 -11.688 1.00 88.56 104 ALA A C 1
ATOM 749 O O . ALA A 1 104 ? -3.464 -4.214 -11.762 1.00 88.56 104 ALA A O 1
ATOM 750 N N . MET A 1 105 ? -1.929 -5.592 -10.871 1.00 92.62 105 MET A N 1
ATOM 751 C CA . MET A 1 105 ? -2.879 -6.280 -9.987 1.00 92.62 105 MET A CA 1
ATOM 752 C C . MET A 1 105 ? -3.321 -5.451 -8.799 1.00 92.62 105 MET A C 1
ATOM 754 O O . MET A 1 105 ? -4.489 -5.532 -8.433 1.00 92.62 105 MET A O 1
ATOM 758 N N . ILE A 1 106 ? -2.460 -4.589 -8.260 1.00 90.56 106 ILE A N 1
ATOM 759 C CA . ILE A 1 106 ? -2.905 -3.613 -7.258 1.00 90.56 106 ILE A CA 1
ATOM 760 C C . ILE A 1 106 ? -3.926 -2.654 -7.876 1.00 90.56 106 ILE A C 1
ATOM 762 O O . ILE A 1 106 ? -4.979 -2.422 -7.286 1.00 90.56 106 ILE A O 1
ATOM 766 N N . ASN A 1 107 ? -3.656 -2.136 -9.080 1.00 88.25 107 ASN A N 1
ATOM 767 C CA . ASN A 1 107 ? -4.601 -1.269 -9.783 1.00 88.25 107 ASN A CA 1
ATOM 768 C C . ASN A 1 107 ? -5.939 -1.989 -10.017 1.00 88.25 107 ASN A C 1
ATOM 770 O O . ASN A 1 107 ? -6.983 -1.494 -9.604 1.00 88.25 107 ASN A O 1
ATOM 774 N N . PHE A 1 108 ? -5.910 -3.201 -10.580 1.00 90.50 108 PHE A N 1
ATOM 775 C CA . PHE A 1 108 ? -7.105 -4.026 -10.777 1.00 90.50 108 PHE A CA 1
ATOM 776 C C . PHE A 1 108 ? -7.891 -4.258 -9.474 1.00 90.50 108 PHE A C 1
ATOM 778 O O . PHE A 1 108 ? -9.110 -4.070 -9.448 1.00 90.50 108 PHE A O 1
ATOM 785 N N . ALA A 1 109 ? -7.209 -4.605 -8.377 1.00 9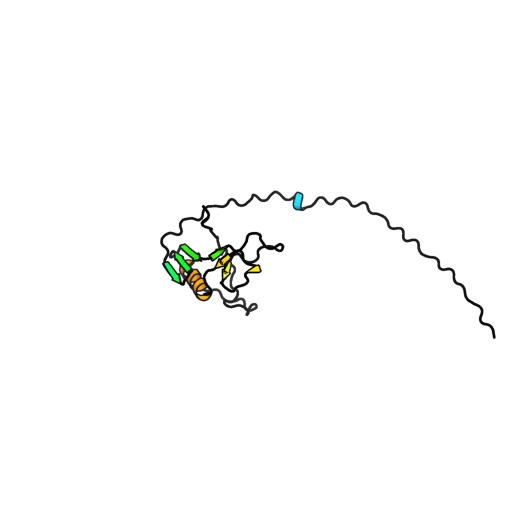2.38 109 ALA A N 1
ATOM 786 C CA . ALA A 1 109 ? -7.826 -4.794 -7.066 1.00 92.38 109 ALA A CA 1
ATOM 787 C C . ALA A 1 109 ? -8.551 -3.523 -6.604 1.00 92.38 109 ALA A C 1
ATOM 789 O O . ALA A 1 109 ? -9.730 -3.568 -6.257 1.00 92.38 109 ALA A O 1
ATOM 790 N N . CYS A 1 110 ? -7.876 -2.374 -6.673 1.00 89.81 110 CYS A N 1
ATOM 791 C CA . CYS A 1 110 ? -8.447 -1.085 -6.295 1.00 89.81 110 CYS A CA 1
ATOM 792 C C . CYS A 1 110 ? -9.666 -0.720 -7.150 1.00 89.81 110 CYS A C 1
ATOM 794 O O . CYS A 1 110 ? -10.695 -0.336 -6.597 1.00 89.81 110 CYS A O 1
ATOM 796 N N . LEU A 1 111 ? -9.588 -0.876 -8.475 1.00 88.88 111 LEU A N 1
ATOM 797 C CA . LEU A 1 111 ? -10.705 -0.584 -9.379 1.00 88.88 111 LEU A CA 1
ATOM 798 C C . LEU A 1 111 ? -11.912 -1.494 -9.104 1.00 88.88 111 LEU A C 1
ATOM 800 O O . LEU A 1 111 ? -13.044 -1.014 -9.037 1.00 88.88 111 LEU A O 1
ATOM 804 N N . SER A 1 112 ? -11.669 -2.792 -8.899 1.00 90.50 112 SER A N 1
ATOM 805 C CA . SER A 1 112 ? -12.729 -3.779 -8.657 1.00 90.50 112 SER A CA 1
ATOM 806 C C . SER A 1 112 ? -13.421 -3.603 -7.302 1.00 90.50 112 SER A C 1
ATOM 808 O O . SER A 1 112 ? -14.643 -3.711 -7.224 1.00 90.50 112 SER A O 1
ATOM 810 N N . VAL A 1 113 ? -12.668 -3.292 -6.241 1.00 90.38 113 VAL A N 1
ATOM 811 C CA . VAL A 1 113 ? -13.208 -3.169 -4.879 1.00 90.38 113 VAL A CA 1
ATOM 812 C C . VAL A 1 113 ? -13.825 -1.799 -4.624 1.00 90.38 113 VAL A C 1
ATOM 814 O O . VAL A 1 113 ? -14.895 -1.719 -4.024 1.00 90.38 113 VAL A O 1
ATOM 817 N N . LEU A 1 114 ? -13.169 -0.721 -5.061 1.00 83.06 114 LEU A N 1
ATOM 818 C CA . LEU A 1 114 ? -13.630 0.646 -4.794 1.00 83.06 114 LEU A CA 1
ATOM 819 C C . LEU A 1 114 ? -14.730 1.095 -5.766 1.00 83.06 114 LEU A C 1
ATOM 821 O O . LEU A 1 114 ? -15.256 2.195 -5.615 1.00 83.06 114 LEU A O 1
ATOM 825 N N . ALA A 1 115 ? -15.062 0.264 -6.763 1.00 84.00 115 ALA A N 1
ATOM 826 C CA . ALA A 1 115 ? -16.022 0.564 -7.824 1.00 84.00 115 ALA A CA 1
ATOM 827 C C . ALA A 1 115 ? -15.748 1.917 -8.514 1.00 84.00 115 ALA A C 1
ATOM 829 O O . ALA A 1 115 ? -16.665 2.622 -8.945 1.00 84.00 115 ALA A O 1
ATOM 830 N N . VAL A 1 116 ? -14.469 2.288 -8.616 1.00 82.88 116 VAL A N 1
ATOM 831 C CA . VAL A 1 116 ? -14.021 3.504 -9.297 1.00 82.88 116 VAL A CA 1
ATOM 832 C C . VAL A 1 116 ? -13.581 3.174 -10.717 1.00 82.88 116 VAL A C 1
ATOM 834 O O . VAL A 1 116 ? -13.125 2.072 -11.015 1.00 82.88 116 VAL A O 1
ATOM 837 N N . LYS A 1 117 ? -13.717 4.148 -11.616 1.00 82.81 117 LYS A N 1
ATOM 838 C CA . LYS A 1 117 ? -13.171 4.036 -12.971 1.00 82.81 117 LYS A CA 1
ATOM 839 C C . LYS A 1 117 ? -11.675 4.304 -12.944 1.00 82.81 117 LYS A C 1
ATOM 841 O O . LYS A 1 117 ? -11.200 5.097 -12.133 1.00 82.81 117 LYS A O 1
ATOM 846 N N . GLU A 1 118 ? -10.959 3.685 -13.874 1.00 80.38 118 GLU A N 1
ATOM 847 C CA . GLU A 1 118 ? -9.548 3.981 -14.074 1.00 80.38 118 GLU A CA 1
ATOM 848 C C . GLU A 1 118 ? -9.357 5.466 -14.396 1.00 80.38 118 GLU A C 1
ATOM 850 O O . GLU A 1 118 ? -10.052 6.042 -15.241 1.00 80.38 118 GLU A O 1
ATOM 855 N N . GLY A 1 119 ? -8.448 6.097 -13.653 1.00 73.50 119 GLY A N 1
ATOM 856 C CA . GLY A 1 119 ? -8.107 7.495 -13.849 1.00 73.50 119 GLY A CA 1
ATOM 857 C C . GLY A 1 119 ? -7.421 7.708 -15.194 1.00 73.50 119 GLY A C 1
ATOM 858 O O . GLY A 1 119 ? -6.774 6.814 -15.731 1.00 73.50 119 GLY A O 1
ATOM 859 N N . GLN A 1 120 ? -7.537 8.920 -15.730 1.00 71.62 120 GLN A N 1
ATOM 860 C CA . GLN A 1 120 ? -6.724 9.325 -16.869 1.00 71.62 120 GLN A CA 1
ATOM 861 C C . GLN A 1 120 ? -5.394 9.896 -16.360 1.00 71.62 120 GLN A C 1
ATOM 863 O O . GLN A 1 120 ? -5.410 10.679 -15.404 1.00 71.62 120 GLN A O 1
ATOM 868 N N . PRO A 1 121 ? -4.256 9.529 -16.972 1.00 69.06 121 PRO A N 1
ATOM 869 C CA . PRO A 1 121 ? -2.973 10.137 -16.658 1.00 69.06 121 PRO A CA 1
ATOM 870 C C . PRO A 1 121 ? -3.030 11.653 -16.831 1.00 69.06 121 PRO A C 1
ATOM 872 O O . PRO A 1 121 ? -3.642 12.153 -17.780 1.00 69.06 121 PRO A O 1
ATOM 875 N N . THR A 1 122 ? -2.342 12.397 -15.967 1.00 67.31 122 THR A N 1
ATOM 876 C CA . THR A 1 122 ? -2.151 13.827 -16.229 1.00 67.31 122 THR A CA 1
ATOM 877 C C . THR A 1 122 ? -1.299 13.982 -17.496 1.00 67.31 122 THR A C 1
ATOM 879 O O . THR A 1 122 ? -0.196 13.438 -17.539 1.00 67.31 122 THR A O 1
ATOM 882 N N . PRO A 1 123 ? -1.720 14.766 -18.511 1.00 70.94 123 PRO A N 1
ATOM 883 C CA . PRO A 1 123 ? -0.990 14.879 -19.782 1.00 70.94 123 PRO A CA 1
ATOM 884 C C . PRO A 1 123 ? 0.458 15.377 -19.651 1.00 70.94 123 PRO A C 1
ATOM 886 O O . PRO A 1 123 ? 1.248 15.245 -20.580 1.00 70.94 123 PRO A O 1
ATOM 889 N N . ARG A 1 124 ? 0.795 15.995 -18.512 1.00 67.88 124 ARG A N 1
ATOM 890 C CA . ARG A 1 124 ? 2.113 16.573 -18.214 1.00 67.88 124 ARG A CA 1
ATOM 891 C C . ARG A 1 124 ? 3.072 15.606 -17.517 1.00 67.88 124 ARG A C 1
ATOM 893 O O . ARG A 1 124 ? 4.262 15.889 -17.477 1.00 67.88 124 ARG A O 1
ATOM 900 N N . GLU A 1 125 ? 2.578 14.492 -16.980 1.00 63.44 125 GLU A N 1
ATOM 901 C CA . GLU A 1 125 ? 3.373 13.532 -16.209 1.00 63.44 125 GLU A CA 1
ATOM 902 C C . GLU A 1 125 ? 3.337 12.165 -16.901 1.00 63.44 125 GLU A C 1
ATOM 904 O O . GLU A 1 125 ? 2.605 11.256 -16.520 1.00 63.44 125 GLU A O 1
ATOM 909 N N . THR A 1 126 ? 4.117 12.042 -17.978 1.00 56.81 126 THR A N 1
ATOM 910 C CA . THR A 1 126 ? 4.175 10.848 -18.841 1.00 56.81 126 THR A CA 1
ATOM 911 C C . THR A 1 126 ? 5.153 9.774 -18.354 1.00 56.81 126 THR A C 1
ATOM 913 O O . THR A 1 126 ? 5.354 8.773 -19.040 1.00 56.81 126 THR A O 1
ATOM 916 N N . SER A 1 127 ? 5.783 9.961 -17.190 1.00 64.44 127 SER A N 1
ATOM 917 C CA . SER A 1 127 ? 6.748 9.018 -16.621 1.00 64.44 127 SER A CA 1
ATOM 918 C C . SER A 1 127 ? 6.153 8.215 -15.455 1.00 64.44 127 SER A C 1
ATOM 920 O O . SER A 1 127 ? 5.387 8.731 -14.642 1.00 64.44 127 SER A O 1
ATOM 922 N N . GLY A 1 128 ? 6.536 6.935 -15.367 1.00 59.28 128 GLY A N 1
ATOM 923 C CA . GLY A 1 128 ? 6.050 5.980 -14.363 1.00 59.28 128 GLY A CA 1
ATOM 924 C C . GLY A 1 128 ? 4.999 5.009 -14.912 1.00 59.28 128 GLY A C 1
ATOM 925 O O . GLY A 1 128 ? 4.156 5.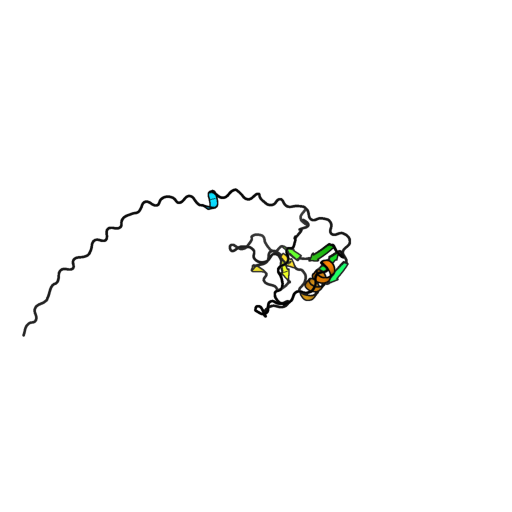380 -15.724 1.00 59.28 128 GLY A O 1
ATOM 926 N N . ILE A 1 129 ? 5.072 3.745 -14.487 1.00 57.00 129 ILE A N 1
ATOM 927 C CA . ILE A 1 129 ? 4.070 2.714 -14.789 1.00 57.00 129 ILE A CA 1
ATOM 928 C C . ILE A 1 129 ? 3.548 2.179 -13.446 1.00 57.00 129 ILE A C 1
ATOM 930 O O . ILE A 1 129 ? 4.329 1.552 -12.725 1.00 57.00 129 ILE A O 1
ATOM 934 N N . PRO A 1 130 ? 2.262 2.406 -13.098 1.00 60.84 130 PRO A N 1
ATOM 935 C CA . PRO A 1 130 ? 1.248 3.152 -13.855 1.00 60.84 130 PRO A CA 1
ATOM 936 C C . PRO A 1 130 ? 1.476 4.675 -13.830 1.00 60.84 130 PRO A C 1
ATOM 938 O O . PRO A 1 130 ? 2.179 5.200 -12.966 1.00 60.84 130 PRO A O 1
ATOM 941 N N . ALA A 1 131 ? 0.879 5.383 -14.790 1.00 64.06 131 ALA A N 1
ATOM 942 C CA . ALA A 1 131 ? 0.983 6.836 -14.881 1.00 64.06 131 ALA A CA 1
ATOM 943 C C . ALA A 1 131 ? 0.229 7.540 -13.734 1.00 64.06 131 ALA A C 1
ATOM 945 O O . ALA A 1 131 ? -0.727 7.001 -13.171 1.00 64.06 131 ALA A O 1
ATOM 946 N N . ARG A 1 132 ? 0.660 8.755 -13.377 1.00 65.94 132 ARG A N 1
ATOM 947 C CA . ARG A 1 132 ? 0.128 9.499 -12.223 1.00 65.94 132 ARG A CA 1
ATOM 948 C C . ARG A 1 132 ? -1.307 9.978 -12.488 1.00 65.94 132 ARG A C 1
ATOM 950 O O . ARG A 1 132 ? -1.566 10.702 -13.453 1.00 65.94 132 ARG A O 1
ATOM 957 N N . GLY A 1 133 ? -2.233 9.539 -11.632 1.00 63.53 133 GLY A N 1
ATOM 958 C CA . GLY A 1 133 ? -3.676 9.783 -11.739 1.00 63.53 133 GLY A CA 1
ATOM 959 C C . GLY A 1 133 ? -4.234 10.772 -10.706 1.00 63.53 133 GLY A C 1
ATOM 960 O O . GLY A 1 133 ? -3.497 11.521 -10.069 1.00 63.53 133 GLY A O 1
ATOM 961 N N . VAL A 1 134 ? -5.562 10.767 -10.542 1.00 58.50 134 VAL A N 1
ATOM 962 C CA . VAL A 1 134 ? -6.291 11.620 -9.583 1.00 58.50 134 VAL A CA 1
ATOM 963 C C . VAL A 1 134 ? -5.954 11.207 -8.142 1.00 58.50 134 VAL A C 1
ATOM 965 O O . VAL A 1 134 ? -6.000 10.013 -7.839 1.00 58.50 134 VAL A O 1
ATOM 968 N N . PRO A 1 135 ? -5.649 12.154 -7.233 1.00 62.38 135 PRO A N 1
ATOM 969 C CA . PRO A 1 135 ? -5.369 11.827 -5.841 1.00 62.38 135 PRO A CA 1
ATOM 970 C C . PRO A 1 135 ? -6.591 11.184 -5.175 1.00 62.38 135 PRO A C 1
ATOM 972 O O . PRO A 1 135 ? -7.702 11.710 -5.240 1.00 62.38 135 PRO A O 1
ATOM 975 N N . LEU A 1 136 ? -6.372 10.055 -4.500 1.00 59.97 136 LEU A N 1
ATOM 976 C CA . LEU A 1 136 ? -7.378 9.396 -3.672 1.00 59.97 136 LEU A CA 1
ATOM 977 C C . LEU A 1 136 ? -7.083 9.657 -2.199 1.00 59.97 136 LEU A C 1
ATOM 979 O O . LEU A 1 136 ? -5.936 9.579 -1.757 1.00 59.97 136 LEU A O 1
ATOM 983 N N . ARG A 1 137 ? -8.136 9.909 -1.417 1.00 61.06 137 ARG A N 1
ATOM 984 C CA . ARG A 1 137 ? -8.040 9.840 0.039 1.00 61.06 137 ARG A CA 1
ATOM 985 C C . ARG A 1 137 ? -8.259 8.394 0.458 1.00 61.06 137 ARG A C 1
ATOM 987 O O . ARG A 1 137 ? -9.370 7.884 0.348 1.00 61.06 137 ARG A O 1
ATOM 994 N N . VAL A 1 138 ? -7.207 7.759 0.957 1.00 64.81 138 VAL A N 1
ATOM 995 C CA . VAL A 1 138 ? -7.270 6.400 1.500 1.00 64.81 138 VAL A CA 1
ATOM 996 C C . VAL A 1 138 ? -7.183 6.433 3.020 1.00 64.81 138 VAL A C 1
ATOM 998 O O . VAL A 1 138 ? -6.501 7.281 3.598 1.00 64.81 138 VAL A O 1
ATOM 1001 N N . VAL A 1 139 ? -7.891 5.513 3.670 1.00 68.44 139 VAL A N 1
ATOM 1002 C CA . VAL A 1 139 ? -7.717 5.229 5.096 1.00 68.44 139 VAL A CA 1
ATOM 1003 C C . VAL A 1 139 ? -6.897 3.956 5.191 1.00 68.44 139 VAL A C 1
ATOM 1005 O O . VAL A 1 139 ? -7.333 2.903 4.735 1.00 68.44 139 VAL A O 1
ATOM 1008 N N . VAL A 1 140 ? -5.705 4.066 5.768 1.00 67.94 140 VAL A N 1
ATOM 1009 C CA . VAL A 1 140 ? -4.838 2.916 6.018 1.00 67.94 140 VAL A CA 1
ATOM 1010 C C . VAL A 1 140 ? -5.097 2.431 7.437 1.00 67.94 140 VAL A C 1
ATOM 1012 O O . VAL A 1 140 ? -5.038 3.214 8.385 1.00 67.94 140 VAL A O 1
ATOM 1015 N N . GLN A 1 141 ? -5.406 1.145 7.573 1.00 70.12 141 GLN A N 1
ATOM 1016 C CA . GLN A 1 141 ? -5.554 0.482 8.861 1.00 70.12 141 GLN A CA 1
ATOM 1017 C C . GLN A 1 141 ? -4.456 -0.566 9.006 1.00 70.12 141 GLN A C 1
ATOM 1019 O O . GLN A 1 141 ? -4.230 -1.362 8.098 1.00 70.12 141 GLN A O 1
ATOM 1024 N N . TRP A 1 142 ? -3.786 -0.564 10.154 1.00 66.62 142 TRP A N 1
ATOM 1025 C CA . TRP A 1 142 ? -2.713 -1.503 10.462 1.00 66.62 142 TRP A CA 1
ATOM 1026 C C . TRP A 1 142 ? -3.228 -2.519 11.470 1.00 66.62 142 TRP A C 1
ATOM 1028 O O . TRP A 1 142 ? -3.729 -2.148 12.535 1.00 66.62 142 TRP A O 1
ATOM 1038 N N . ARG A 1 143 ? -3.107 -3.805 11.151 1.00 64.56 143 ARG A N 1
ATOM 1039 C CA . ARG A 1 143 ? -3.309 -4.863 12.137 1.00 64.56 143 ARG A CA 1
ATOM 1040 C C . ARG A 1 143 ? -1.979 -5.053 12.861 1.00 64.56 143 ARG A C 1
ATOM 1042 O O . ARG A 1 143 ? -0.984 -5.363 12.215 1.00 64.56 143 ARG A O 1
ATOM 1049 N N . SER A 1 144 ? -1.944 -4.831 14.173 1.00 58.00 144 SER A N 1
ATOM 1050 C CA . SER A 1 144 ? -0.761 -5.155 14.974 1.00 58.00 144 SER A CA 1
ATOM 1051 C C . SER A 1 144 ? -0.556 -6.670 14.939 1.00 58.00 144 SER A C 1
ATOM 1053 O O . SER A 1 144 ? -1.394 -7.415 15.448 1.00 58.00 144 SER A O 1
ATOM 1055 N N . GLY A 1 145 ? 0.513 -7.115 14.279 1.00 51.84 145 GLY A N 1
ATOM 1056 C CA . GLY A 1 145 ? 0.990 -8.497 14.347 1.00 51.84 145 GLY A CA 1
ATOM 1057 C C . GLY A 1 145 ? 1.900 -8.757 15.550 1.00 51.84 145 GLY A C 1
ATOM 1058 O O . GLY A 1 145 ? 2.120 -9.912 15.889 1.00 51.84 145 GLY A O 1
ATOM 1059 N N . ASP A 1 146 ? 2.382 -7.695 16.203 1.00 41.81 146 ASP A N 1
ATOM 1060 C CA . ASP A 1 146 ? 3.294 -7.788 17.339 1.00 41.81 146 ASP A CA 1
ATOM 1061 C C . ASP A 1 146 ? 2.510 -7.946 18.651 1.00 41.81 146 ASP A C 1
ATOM 1063 O O . ASP A 1 146 ? 2.011 -6.977 19.233 1.00 41.81 146 ASP A O 1
ATOM 1067 N N . THR A 1 147 ? 2.405 -9.197 19.095 1.00 37.06 147 THR A N 1
ATOM 1068 C CA . THR A 1 147 ? 2.408 -9.587 20.514 1.00 37.06 147 THR A CA 1
ATOM 1069 C C . THR A 1 147 ? 3.656 -10.399 20.780 1.00 37.06 147 THR A C 1
ATOM 1071 O O . THR A 1 147 ? 3.918 -11.293 19.941 1.00 37.06 147 THR A O 1
#

Foldseek 3Di:
DDDDDDDDDDDDDDDDDDDDDDPPPDDVVVVDPPDPDDDADADDDLPDWDDPDVQWIADAQGDIGGDWDFDDPDADPVDQPAAEDEVVPPSNNYRIYTPHPCPVVVVVRCCRRVVDDDFDADPVFPDDVVHDGDDDDDDDHDHPPDD